Protein AF-T1GD42-F1 (afdb_monomer)

Secondary structure (DSSP, 8-state):
-HHHHHHHHH-------B------SSSSPPPTT--B---HHHHHH-TTTSSSTTS--GGGGS---HHHHHH-TT----SSTTS--TT--GGGS-TTHHHHHHHHHHHHHHHHHHEEEEE-S-STT-EEESSSEEESS---EEEEE-

Radius of gyration: 18.38 Å; Cα contacts (8 Å, |Δi|>4): 156; chains: 1; bounding box: 38×37×53 Å

Nearest PDB structures (foldseek):
  3k9v-assembly1_A  TM=8.241E-01  e=1.128E-05  Rattus norvegicus
  7wzl-assembly1_A  TM=8.039E-01  e=1.967E-05  Streptomyces avermitilis
  7m8v-assembly10_J  TM=8.285E-01  e=1.606E-04  Homo sapiens
  5t6q-assembly1_A  TM=8.390E-01  e=6.248E-04  Oryctolagus cuniculus
  6c94-assembly1_A  TM=8.226E-01  e=8.509E-04  Oryctolagus cuniculus

Structure (mmCIF, N/CA/C/O backbone):
data_AF-T1GD42-F1
#
_entry.id   AF-T1GD42-F1
#
loop_
_atom_site.group_PDB
_atom_site.id
_atom_site.type_symbol
_atom_site.label_atom_id
_atom_site.label_alt_id
_atom_site.label_comp_id
_atom_site.label_asym_id
_atom_site.label_entity_id
_atom_site.label_seq_id
_atom_site.pdbx_PDB_ins_code
_atom_site.Cartn_x
_atom_site.Cartn_y
_atom_site.Cartn_z
_atom_site.occupancy
_atom_site.B_iso_or_equiv
_atom_site.auth_seq_id
_atom_site.auth_comp_id
_atom_site.auth_asym_id
_atom_site.auth_atom_id
_atom_site.pdbx_PDB_model_num
ATOM 1 N N . SER A 1 1 ? 2.664 -9.558 1.204 1.00 83.56 1 SER A N 1
ATOM 2 C CA . SER A 1 1 ? 3.869 -8.815 1.625 1.00 83.56 1 SER A CA 1
ATOM 3 C C . SER A 1 1 ? 4.081 -7.579 0.770 1.00 83.56 1 SER A C 1
ATOM 5 O O . SER A 1 1 ? 3.921 -6.492 1.300 1.00 83.56 1 SER A O 1
ATOM 7 N N . LEU A 1 2 ? 4.352 -7.723 -0.536 1.00 87.88 2 LEU A N 1
ATOM 8 C CA . LEU A 1 2 ? 4.613 -6.595 -1.452 1.00 87.88 2 LEU A CA 1
ATOM 9 C C . LEU A 1 2 ? 3.497 -5.540 -1.446 1.00 87.88 2 LEU A C 1
ATOM 11 O O . LEU A 1 2 ? 3.750 -4.374 -1.163 1.00 87.88 2 LEU A O 1
ATOM 15 N N . ILE A 1 3 ? 2.256 -5.971 -1.700 1.00 88.38 3 ILE A N 1
ATOM 16 C CA . ILE A 1 3 ? 1.077 -5.089 -1.715 1.00 88.38 3 ILE A CA 1
ATOM 17 C C . ILE A 1 3 ? 0.914 -4.393 -0.361 1.00 88.38 3 ILE A C 1
ATOM 19 O O . ILE A 1 3 ? 0.673 -3.192 -0.301 1.00 88.38 3 ILE A O 1
ATOM 23 N N . SER A 1 4 ? 1.079 -5.143 0.731 1.00 87.38 4 SER A N 1
ATOM 24 C CA . SER A 1 4 ? 0.855 -4.630 2.079 1.00 87.38 4 SER A CA 1
ATOM 25 C C . SER A 1 4 ? 1.815 -3.499 2.439 1.00 87.38 4 SER A C 1
ATOM 27 O O . SER A 1 4 ? 1.383 -2.471 2.955 1.00 87.38 4 SER A O 1
ATOM 29 N N . ASP A 1 5 ? 3.094 -3.677 2.114 1.00 85.56 5 ASP A N 1
ATOM 30 C CA . ASP A 1 5 ? 4.131 -2.689 2.395 1.00 85.56 5 ASP A CA 1
ATOM 31 C C . ASP A 1 5 ? 4.057 -1.486 1.455 1.00 85.56 5 ASP A C 1
ATOM 33 O O . ASP A 1 5 ? 4.229 -0.347 1.883 1.00 85.56 5 ASP A O 1
ATOM 37 N N . SER A 1 6 ? 3.692 -1.724 0.190 1.00 86.81 6 SER A N 1
ATOM 38 C CA . SER A 1 6 ? 3.403 -0.645 -0.752 1.00 86.81 6 SER A CA 1
ATOM 39 C C . SER A 1 6 ? 2.264 0.230 -0.238 1.00 86.81 6 SER A C 1
ATOM 41 O O . SER A 1 6 ? 2.419 1.446 -0.238 1.00 86.81 6 SER A O 1
ATOM 43 N N . LEU A 1 7 ? 1.172 -0.368 0.254 1.00 85.31 7 LEU A N 1
ATOM 44 C CA . LEU A 1 7 ? 0.080 0.375 0.878 1.00 85.31 7 LEU A CA 1
ATOM 45 C C . LEU A 1 7 ? 0.559 1.135 2.115 1.00 85.31 7 LEU A C 1
ATOM 47 O O . LEU A 1 7 ? 0.216 2.296 2.239 1.00 85.31 7 LEU A O 1
ATOM 51 N N . ASN A 1 8 ? 1.387 0.542 2.981 1.00 83.38 8 ASN A N 1
ATOM 52 C CA . ASN A 1 8 ? 1.908 1.222 4.176 1.00 83.38 8 ASN A CA 1
ATOM 53 C C . ASN A 1 8 ? 2.683 2.511 3.841 1.00 83.38 8 ASN A C 1
ATOM 55 O O . ASN A 1 8 ? 2.546 3.522 4.527 1.00 83.38 8 ASN A O 1
ATOM 59 N N . LEU A 1 9 ? 3.477 2.491 2.765 1.00 80.75 9 LEU A N 1
ATOM 60 C CA . LEU A 1 9 ? 4.235 3.657 2.302 1.00 80.75 9 LEU A CA 1
ATOM 61 C C . LEU A 1 9 ? 3.383 4.650 1.503 1.00 80.75 9 LEU A C 1
ATOM 63 O O . LEU A 1 9 ? 3.611 5.859 1.576 1.00 80.75 9 LEU A O 1
ATOM 67 N N . SER A 1 10 ? 2.421 4.145 0.724 1.00 72.06 10 SER A N 1
ATOM 68 C CA . SER A 1 10 ? 1.622 4.936 -0.213 1.00 72.06 10 SER A CA 1
ATOM 69 C C . SER A 1 10 ? 0.296 5.419 0.360 1.00 72.06 10 SER A C 1
ATOM 71 O O . SER A 1 10 ? -0.418 6.142 -0.329 1.00 72.06 10 SER A O 1
ATOM 73 N N . THR A 1 11 ? -0.116 5.009 1.556 1.00 59.84 11 THR A N 1
ATOM 74 C CA . THR A 1 11 ? -1.361 5.510 2.136 1.00 59.84 11 THR A CA 1
ATOM 75 C C . THR A 1 11 ? -1.175 6.927 2.644 1.00 59.84 11 THR A C 1
ATOM 77 O O . THR A 1 11 ? -0.511 7.164 3.650 1.00 59.84 11 THR A O 1
ATOM 80 N N . LYS A 1 12 ? -1.832 7.849 1.946 1.00 55.38 12 LYS A N 1
ATOM 81 C CA . LYS A 1 12 ? -2.331 9.107 2.489 1.00 55.38 12 LYS A CA 1
ATOM 82 C C . LYS A 1 12 ? -3.844 9.035 2.424 1.00 55.38 12 LYS A C 1
ATOM 84 O O . LYS A 1 12 ? -4.451 9.450 1.443 1.00 55.38 12 LYS A O 1
ATOM 89 N N . THR A 1 13 ? -4.439 8.377 3.411 1.00 47.00 13 THR A N 1
ATOM 90 C CA . THR A 1 13 ? -5.893 8.375 3.542 1.00 47.00 13 THR A CA 1
ATOM 91 C C . THR A 1 13 ? -6.246 9.543 4.438 1.00 47.00 13 THR A C 1
ATOM 93 O O . THR A 1 13 ? -6.292 9.403 5.660 1.00 47.00 13 THR A O 1
ATOM 96 N N . GLU A 1 14 ? -6.437 10.718 3.841 1.00 43.62 14 GLU A N 1
ATOM 97 C CA . GLU A 1 14 ? -6.993 11.833 4.590 1.00 43.62 14 GLU A CA 1
ATOM 98 C C . GLU A 1 14 ? -8.437 11.495 4.964 1.00 43.62 14 GLU A C 1
ATOM 100 O O . GLU A 1 14 ? -9.309 11.302 4.119 1.00 43.62 14 GLU A O 1
ATOM 105 N N . ILE A 1 15 ? -8.654 11.426 6.277 1.00 47.44 15 ILE A N 1
ATOM 106 C CA . ILE A 1 15 ? -9.928 11.709 6.925 1.00 47.44 15 ILE A CA 1
ATOM 107 C C . ILE A 1 15 ? -11.066 10.773 6.484 1.00 47.44 15 ILE A C 1
ATOM 109 O O . ILE A 1 15 ? -11.995 11.133 5.761 1.00 47.44 15 ILE A O 1
ATOM 113 N N . PHE A 1 16 ? -11.092 9.571 7.064 1.00 44.25 16 PHE A N 1
ATOM 114 C CA . PHE A 1 16 ? -12.394 8.962 7.313 1.00 44.25 16 PHE A CA 1
ATOM 115 C C . PHE A 1 16 ? -13.076 9.777 8.414 1.00 44.25 16 PHE A C 1
ATOM 117 O O . PHE A 1 16 ? -12.690 9.697 9.578 1.00 44.25 16 PHE A O 1
ATOM 124 N N . ASN A 1 17 ? -14.093 10.557 8.042 1.00 37.47 17 ASN A N 1
ATOM 125 C CA . ASN A 1 17 ? -15.104 11.031 8.980 1.00 37.47 17 ASN A CA 1
ATOM 126 C C . ASN A 1 17 ? -15.774 9.799 9.578 1.00 37.47 17 ASN A C 1
ATOM 128 O O . ASN A 1 17 ? -16.694 9.226 8.986 1.00 37.47 17 ASN A O 1
ATO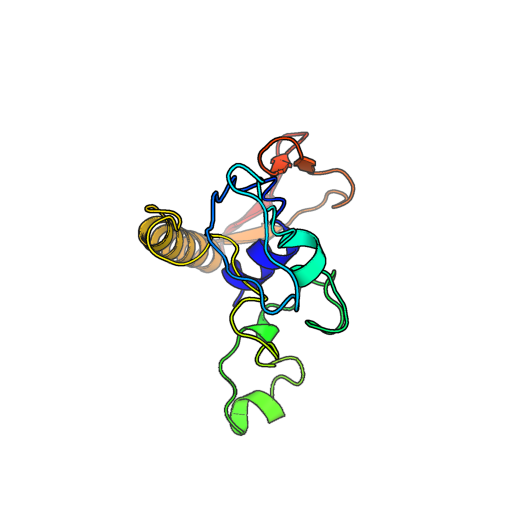M 132 N N . ILE A 1 18 ? -15.290 9.350 10.728 1.00 46.19 18 ILE A N 1
ATOM 133 C CA . ILE A 1 18 ? -16.020 8.374 11.507 1.00 46.19 18 ILE A CA 1
ATOM 134 C C . ILE A 1 18 ? -16.626 9.142 12.668 1.00 46.19 18 ILE A C 1
ATOM 136 O O . ILE A 1 18 ? -15.952 9.470 13.640 1.00 46.19 18 ILE A O 1
ATOM 140 N N . SER A 1 19 ? -17.930 9.412 12.568 1.00 36.75 19 SER A N 1
ATOM 141 C CA . SER A 1 19 ? -18.744 9.729 13.740 1.00 36.75 19 SER A CA 1
ATOM 142 C C . SER A 1 19 ? -18.838 8.455 14.570 1.00 36.75 19 SER A C 1
ATOM 144 O O . SER A 1 19 ? -19.815 7.705 14.543 1.00 36.75 19 SER A O 1
ATOM 146 N N . LEU A 1 20 ? -17.737 8.122 15.227 1.00 41.97 20 LEU A N 1
ATOM 147 C CA . LEU A 1 20 ? -17.732 7.057 16.187 1.00 41.97 20 LEU A CA 1
ATOM 148 C C . LEU A 1 20 ? -18.200 7.658 17.498 1.00 41.97 20 LEU A C 1
ATOM 150 O O . LEU A 1 20 ? -17.567 8.548 18.056 1.00 41.97 20 LEU A O 1
ATOM 154 N N . LYS A 1 21 ? -19.218 7.041 18.088 1.00 39.44 21 LYS A N 1
ATOM 155 C 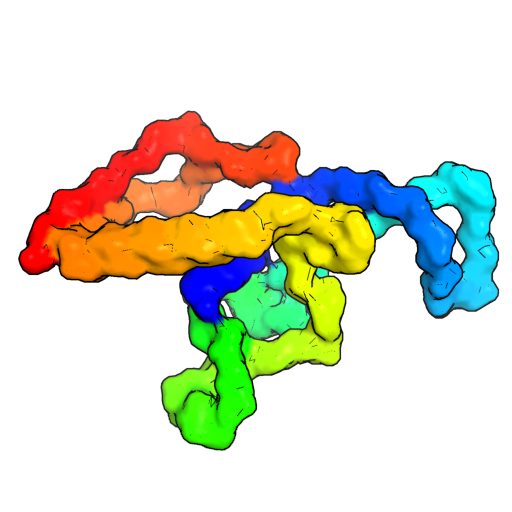CA . LYS A 1 21 ? -19.222 6.889 19.541 1.00 39.44 21 LYS A CA 1
ATOM 156 C C . LYS A 1 21 ? -18.076 5.936 19.920 1.00 39.44 21 LYS A C 1
ATOM 158 O O . LYS A 1 21 ? -18.333 4.852 20.432 1.00 39.44 21 LYS A O 1
ATOM 163 N N . ILE A 1 22 ? -16.814 6.278 19.624 1.00 43.34 22 ILE A N 1
ATOM 164 C CA . ILE A 1 22 ? -15.712 5.642 20.340 1.00 43.34 22 ILE A CA 1
ATOM 165 C C . ILE A 1 22 ? -15.817 6.300 21.707 1.00 43.34 22 ILE A C 1
ATOM 167 O O . ILE A 1 22 ? -15.484 7.468 21.882 1.00 43.34 22 ILE A O 1
ATOM 171 N N . GLN A 1 23 ? -16.330 5.560 22.679 1.00 41.84 23 GLN A N 1
ATOM 172 C CA . GLN A 1 23 ? -16.012 5.847 24.062 1.00 41.84 23 GLN A CA 1
ATOM 173 C C . GLN A 1 23 ? -14.521 5.549 24.191 1.00 41.84 23 GLN A C 1
ATOM 175 O O . GLN A 1 23 ? -14.125 4.417 24.454 1.00 41.84 23 GLN A O 1
ATOM 180 N N . ILE A 1 24 ? -13.688 6.528 23.823 1.00 50.19 24 ILE A N 1
ATOM 181 C CA . ILE A 1 24 ? -12.240 6.377 23.906 1.00 50.19 24 ILE A CA 1
ATOM 182 C C . ILE A 1 24 ? -11.977 6.137 25.387 1.00 50.19 24 ILE A C 1
ATOM 184 O O . ILE A 1 24 ? -12.623 6.754 26.234 1.00 50.19 24 ILE A O 1
ATOM 188 N N . CYS A 1 25 ? -11.021 5.271 25.707 1.00 50.44 25 CYS A N 1
ATOM 189 C CA . CYS A 1 25 ? -10.402 5.160 27.028 1.00 50.44 25 CYS A CA 1
ATOM 190 C C . CYS A 1 25 ? -9.722 6.473 27.494 1.00 50.44 25 CYS A C 1
ATOM 192 O O . CYS A 1 25 ? -8.740 6.440 28.229 1.00 50.44 25 CYS A O 1
ATOM 194 N N . LEU A 1 26 ? -10.199 7.639 27.061 1.00 51.16 26 LEU A N 1
ATOM 195 C CA . LEU A 1 26 ? -10.009 8.887 27.765 1.00 51.16 26 LEU A CA 1
ATOM 196 C C . LEU A 1 26 ? -10.884 8.795 29.013 1.00 51.16 26 LEU A C 1
ATOM 198 O O . LEU A 1 26 ? -12.031 8.358 28.959 1.00 51.16 26 LEU A O 1
ATOM 202 N N . LYS A 1 27 ? -10.366 9.230 30.158 1.00 59.25 27 LYS A N 1
ATOM 203 C CA . LYS A 1 27 ? -11.158 9.328 31.395 1.00 59.25 27 LYS A CA 1
ATOM 204 C C . LYS A 1 27 ? -12.308 10.351 31.291 1.00 59.25 27 LYS A C 1
ATOM 206 O O . LYS A 1 27 ? -13.002 10.582 32.276 1.00 59.25 27 LYS A O 1
ATOM 211 N N . GLU A 1 28 ? -12.520 10.949 30.119 1.00 67.12 28 GLU A N 1
ATOM 212 C CA . GLU A 1 28 ? -13.430 12.056 29.871 1.00 67.12 28 GLU A CA 1
ATOM 213 C C . GLU A 1 28 ? -14.484 11.715 28.815 1.00 67.12 28 GLU A C 1
ATOM 215 O O . GLU A 1 28 ? -14.266 10.928 27.892 1.00 67.12 28 GLU A O 1
ATOM 220 N N . LYS A 1 29 ? -15.662 12.323 28.966 1.00 74.88 29 LYS A N 1
ATOM 221 C CA . LYS A 1 29 ? -16.789 12.142 28.051 1.00 74.88 29 LYS A CA 1
ATOM 222 C C . LYS A 1 29 ? -16.612 13.033 26.827 1.00 74.88 29 LYS A C 1
ATOM 224 O O . LYS A 1 29 ? -16.475 14.243 26.960 1.00 74.88 29 LYS A O 1
ATOM 229 N N . ILE A 1 30 ? -16.715 12.438 25.643 1.00 79.12 30 ILE A N 1
ATOM 230 C CA . ILE A 1 30 ? -16.718 13.170 24.375 1.00 79.12 30 ILE A CA 1
ATOM 231 C C . ILE A 1 30 ? -18.128 13.744 24.135 1.00 79.12 30 ILE A C 1
ATOM 233 O O . ILE A 1 30 ? -19.102 12.981 24.198 1.00 79.12 30 ILE A O 1
ATOM 237 N N . PRO A 1 31 ? -18.278 15.059 23.884 1.00 82.06 31 PRO A N 1
ATOM 238 C CA . PRO A 1 31 ? -19.568 15.665 23.574 1.00 82.06 31 PRO A CA 1
ATOM 239 C C . PRO A 1 31 ? -20.241 15.049 22.339 1.00 82.06 31 PRO A C 1
ATOM 241 O O . PRO A 1 31 ? -19.601 14.582 21.397 1.00 82.06 31 PRO A O 1
ATOM 244 N N . LYS A 1 32 ? -21.577 15.061 22.318 1.00 79.25 32 LYS A N 1
ATOM 245 C CA . LYS A 1 32 ? -22.334 14.638 21.133 1.00 79.25 32 LYS A CA 1
ATOM 246 C C . LYS A 1 32 ? -22.070 15.622 19.990 1.00 79.25 32 LYS A C 1
ATOM 248 O O . LYS A 1 32 ? -22.209 16.824 20.183 1.00 79.25 32 LYS A O 1
ATOM 253 N N . GLY A 1 33 ? -21.784 15.094 18.801 1.00 78.50 33 GLY A N 1
ATOM 254 C CA . GLY A 1 33 ? -21.502 15.904 17.611 1.00 78.50 33 GLY A CA 1
ATOM 255 C C . GLY A 1 33 ? -20.026 16.259 17.435 1.00 78.50 33 GLY A C 1
ATOM 256 O O . GLY A 1 33 ? -19.708 17.027 16.539 1.00 78.50 33 GLY A O 1
ATOM 257 N N . THR A 1 34 ? -19.130 15.713 18.263 1.00 79.94 34 THR A N 1
ATOM 258 C CA . THR A 1 34 ? -17.686 15.811 18.035 1.00 79.94 34 THR A CA 1
ATOM 259 C C . THR A 1 34 ? -17.254 14.829 16.950 1.00 79.94 34 THR A C 1
ATOM 261 O O . THR A 1 34 ? -17.488 13.624 17.072 1.00 79.94 34 THR A O 1
ATOM 264 N N . ASP A 1 35 ? -16.591 15.344 15.919 1.00 72.31 35 ASP A N 1
ATOM 265 C CA . ASP A 1 35 ? -15.936 14.525 14.906 1.00 72.31 35 ASP A CA 1
ATOM 266 C C . ASP A 1 35 ? -14.608 13.983 15.441 1.00 72.31 35 ASP A C 1
ATOM 268 O O . ASP A 1 35 ? -13.810 14.709 16.038 1.00 72.31 35 ASP A O 1
ATOM 272 N N . ILE A 1 36 ? -14.382 12.683 15.245 1.00 74.94 36 ILE A N 1
ATOM 273 C CA . ILE A 1 36 ? -13.157 12.002 15.660 1.00 74.94 36 ILE A CA 1
ATOM 274 C C . ILE A 1 36 ? -12.402 11.590 14.407 1.00 74.94 36 ILE A C 1
ATOM 276 O O . ILE A 1 36 ? -12.905 10.832 13.575 1.00 74.94 36 ILE A O 1
ATOM 280 N N . PHE A 1 37 ? -11.160 12.049 14.316 1.00 73.12 37 PHE A N 1
ATOM 281 C CA . PHE A 1 37 ? -10.256 11.724 13.226 1.00 73.12 37 PHE A CA 1
ATOM 282 C C . PHE A 1 37 ? -9.148 10.811 13.733 1.00 73.12 37 PHE A C 1
ATOM 284 O O . PHE A 1 37 ? -8.488 11.109 14.727 1.00 73.12 37 PHE A O 1
ATOM 291 N N . MET A 1 38 ? -8.939 9.689 13.046 1.00 72.94 38 MET A N 1
ATOM 292 C CA . MET A 1 38 ? -7.778 8.832 13.275 1.00 72.94 38 MET A CA 1
ATOM 293 C C . MET A 1 38 ? -6.732 9.109 12.203 1.00 72.94 38 MET A C 1
ATOM 295 O O . MET A 1 38 ? -6.961 8.822 11.027 1.00 72.94 38 MET A O 1
ATOM 299 N N . ASN A 1 39 ? -5.570 9.615 12.616 1.00 74.38 39 ASN A N 1
ATOM 300 C CA . ASN A 1 39 ? -4.433 9.789 11.720 1.00 74.38 39 ASN A CA 1
ATOM 301 C C . ASN A 1 39 ? -3.685 8.459 11.539 1.00 74.38 39 ASN A C 1
ATOM 303 O O . ASN A 1 39 ? -2.664 8.189 12.168 1.00 74.38 39 ASN A O 1
ATOM 307 N N . THR A 1 40 ? -4.241 7.587 10.700 1.00 75.12 40 THR A N 1
ATOM 308 C CA . THR A 1 40 ? -3.631 6.279 10.408 1.00 75.12 40 THR A CA 1
ATOM 309 C C . THR A 1 40 ? -2.289 6.394 9.682 1.00 75.12 40 THR A C 1
ATOM 311 O O . THR A 1 40 ? -1.453 5.509 9.831 1.00 75.12 40 THR A O 1
ATOM 314 N N . GLU A 1 41 ? -2.053 7.481 8.940 1.00 74.81 41 GLU A N 1
ATOM 315 C CA . GLU A 1 41 ? -0.800 7.703 8.213 1.00 74.81 41 GLU A CA 1
ATOM 316 C C . GLU A 1 41 ? 0.387 7.831 9.170 1.00 74.81 41 GLU A C 1
ATOM 318 O O . GLU A 1 41 ? 1.393 7.142 8.999 1.00 74.81 41 GLU A O 1
ATOM 323 N N . GLU A 1 42 ? 0.268 8.683 10.189 1.00 78.81 42 GLU A N 1
ATOM 324 C CA . GLU A 1 42 ? 1.333 8.879 11.176 1.00 78.81 42 GLU A CA 1
ATOM 325 C C . GLU A 1 42 ? 1.624 7.590 11.944 1.00 78.81 42 GLU A C 1
ATOM 327 O O . GLU A 1 42 ? 2.782 7.203 12.082 1.00 78.81 42 GLU A O 1
ATOM 332 N N . ILE A 1 43 ? 0.575 6.869 12.351 1.00 80.31 43 ILE A N 1
ATOM 333 C CA . ILE A 1 43 ? 0.700 5.598 13.076 1.00 80.31 43 ILE A CA 1
ATOM 334 C C . ILE A 1 43 ? 1.476 4.563 12.244 1.00 80.31 43 ILE A C 1
ATOM 336 O O . ILE A 1 43 ? 2.347 3.869 12.775 1.00 80.31 43 ILE A O 1
ATOM 340 N N . MET A 1 44 ? 1.200 4.477 10.938 1.00 78.75 44 MET A N 1
ATOM 341 C CA . MET A 1 44 ? 1.891 3.572 10.009 1.00 78.75 44 MET A CA 1
ATOM 342 C C . MET A 1 44 ? 3.335 3.992 9.698 1.00 78.75 44 MET A C 1
ATOM 344 O O . MET A 1 44 ? 4.143 3.156 9.287 1.00 78.75 44 MET A O 1
ATOM 348 N N . LYS A 1 45 ? 3.677 5.268 9.908 1.00 81.00 45 LYS A N 1
ATOM 349 C CA . LYS A 1 45 ? 5.019 5.826 9.680 1.00 81.00 45 LYS A CA 1
ATOM 350 C C . LYS A 1 45 ? 5.845 5.976 10.958 1.00 81.00 45 LYS A C 1
ATOM 352 O O . LYS A 1 45 ? 6.981 6.444 10.904 1.00 81.00 45 LYS A O 1
ATOM 357 N N . GLU A 1 46 ? 5.307 5.569 12.101 1.00 82.75 46 GLU A N 1
ATOM 358 C CA . GLU A 1 46 ? 5.979 5.711 13.384 1.00 82.75 46 GLU A CA 1
ATOM 359 C C . GLU A 1 46 ? 6.946 4.550 13.646 1.00 82.75 46 GLU A C 1
ATOM 361 O O . GLU A 1 46 ? 6.583 3.370 13.593 1.00 82.75 46 GLU A O 1
ATOM 366 N N . SER A 1 47 ? 8.191 4.887 13.996 1.00 83.56 47 SER A N 1
ATOM 367 C CA . SER A 1 47 ? 9.258 3.909 14.250 1.00 83.56 47 SER A CA 1
ATOM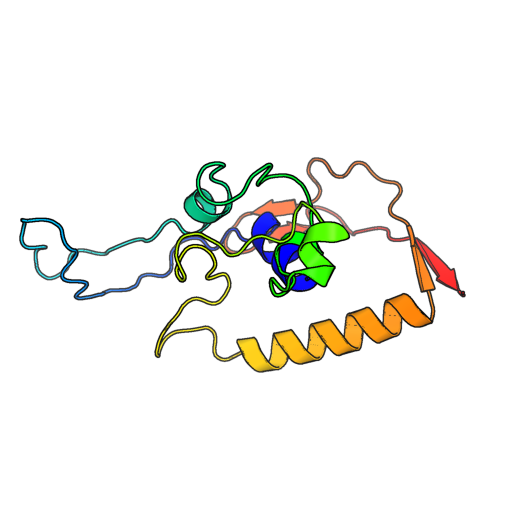 368 C C . SER A 1 47 ? 8.966 2.981 15.431 1.00 83.56 47 SER A C 1
ATOM 370 O O . SER A 1 47 ? 9.461 1.854 15.470 1.00 83.56 47 SER A O 1
ATOM 372 N N . LYS A 1 48 ? 8.129 3.441 16.370 1.00 81.94 48 LYS A N 1
ATOM 373 C CA . LYS A 1 48 ? 7.616 2.651 17.492 1.00 81.94 48 LYS A CA 1
ATOM 374 C C . LYS A 1 48 ? 6.805 1.446 17.016 1.00 81.94 48 LYS A C 1
ATOM 376 O O . LYS A 1 48 ? 6.923 0.370 17.589 1.00 81.94 48 LYS A O 1
ATOM 381 N N . ASN A 1 49 ? 6.015 1.617 15.959 1.00 79.31 49 ASN A N 1
ATOM 382 C CA . ASN A 1 49 ? 5.162 0.559 15.427 1.00 79.31 49 ASN A CA 1
ATOM 383 C C . ASN A 1 49 ? 5.898 -0.291 14.380 1.00 79.31 49 ASN A C 1
ATOM 385 O O . ASN A 1 49 ? 5.688 -1.505 14.311 1.00 79.31 49 ASN A O 1
ATOM 389 N N . TYR A 1 50 ? 6.782 0.332 13.589 1.00 77.69 50 TYR A N 1
ATOM 390 C CA . TYR A 1 50 ? 7.552 -0.327 12.536 1.00 77.69 50 TYR A CA 1
ATOM 391 C C . TYR A 1 50 ? 9.002 0.177 12.480 1.00 77.69 50 TYR A C 1
ATOM 393 O O . TYR A 1 50 ? 9.215 1.350 12.194 1.00 77.69 50 TYR A O 1
ATOM 401 N N . PRO A 1 51 ? 10.032 -0.678 12.653 1.00 78.12 51 PRO A N 1
ATOM 402 C CA . PRO A 1 51 ? 11.418 -0.259 12.430 1.00 78.12 51 PRO A CA 1
ATOM 403 C C . PRO A 1 51 ? 11.633 0.119 10.960 1.00 78.12 51 PRO A C 1
ATOM 405 O O . PRO A 1 51 ? 11.138 -0.591 10.084 1.00 78.12 51 PRO A O 1
ATOM 408 N N . GLU A 1 52 ? 12.366 1.204 10.692 1.00 84.50 52 GLU A N 1
ATOM 409 C CA . GLU A 1 52 ? 12.561 1.768 9.340 1.00 84.50 52 GLU A CA 1
ATOM 410 C C . GLU A 1 52 ? 11.231 1.932 8.568 1.00 84.50 52 GLU A C 1
ATOM 412 O O . GLU A 1 52 ? 11.045 1.336 7.506 1.00 84.50 52 GLU A O 1
ATOM 417 N N . PRO A 1 53 ? 10.273 2.715 9.096 1.00 81.88 53 PRO A N 1
ATOM 418 C CA . PRO A 1 53 ? 8.901 2.756 8.583 1.00 81.88 53 PRO A CA 1
ATOM 419 C C . PRO A 1 53 ? 8.780 3.398 7.192 1.00 81.88 53 PRO A C 1
ATOM 421 O O . PRO A 1 53 ? 7.797 3.180 6.492 1.00 81.88 53 PRO A O 1
ATOM 424 N N . LEU A 1 54 ? 9.783 4.183 6.785 1.00 85.81 54 LEU A N 1
ATOM 425 C CA . LEU A 1 54 ? 9.848 4.842 5.477 1.00 85.81 54 LEU A CA 1
ATOM 426 C C . LEU A 1 54 ? 10.536 3.986 4.405 1.00 85.81 54 LEU A C 1
ATOM 428 O O . LEU A 1 54 ? 10.597 4.384 3.244 1.00 85.81 54 LEU A O 1
ATOM 432 N N . ARG A 1 55 ? 11.081 2.825 4.784 1.00 86.62 55 ARG A N 1
ATOM 433 C CA . ARG A 1 55 ? 11.768 1.918 3.869 1.00 86.62 55 ARG A CA 1
ATOM 434 C C . ARG A 1 55 ? 10.813 0.828 3.400 1.00 86.62 55 ARG A C 1
ATOM 436 O O . ARG A 1 55 ? 10.087 0.249 4.204 1.00 86.62 55 ARG A O 1
ATOM 443 N N . PHE A 1 56 ? 10.877 0.516 2.107 1.00 87.56 56 PHE A N 1
ATOM 444 C CA . PHE A 1 56 ? 10.154 -0.611 1.525 1.00 87.56 56 PHE A CA 1
ATOM 445 C C . PHE A 1 56 ? 10.796 -1.935 1.958 1.00 87.56 56 PHE A C 1
ATOM 447 O O . PHE A 1 56 ? 11.898 -2.269 1.521 1.00 87.56 56 PHE A O 1
ATOM 454 N N . ILE A 1 57 ? 10.117 -2.650 2.855 1.00 88.31 57 ILE A N 1
ATOM 455 C CA . ILE A 1 57 ? 10.486 -3.940 3.441 1.00 88.31 57 ILE A CA 1
ATOM 456 C C . ILE A 1 57 ? 9.255 -4.874 3.435 1.00 88.31 57 ILE A C 1
ATOM 458 O O . ILE A 1 57 ? 8.574 -5.047 4.455 1.00 88.31 57 ILE A O 1
ATOM 462 N N . PRO A 1 58 ? 8.957 -5.529 2.299 1.00 87.69 58 PRO A N 1
ATOM 463 C CA . PRO A 1 58 ? 7.831 -6.457 2.156 1.00 87.69 58 PRO A CA 1
ATOM 464 C C . PRO A 1 58 ? 7.813 -7.593 3.183 1.00 87.69 58 PRO A C 1
ATOM 466 O O . PRO A 1 58 ? 6.744 -8.050 3.602 1.00 87.69 58 PRO A O 1
ATOM 469 N N . GLU A 1 59 ? 8.989 -8.062 3.591 1.00 85.75 59 GLU A N 1
ATOM 470 C CA . GLU A 1 59 ? 9.185 -9.191 4.502 1.00 85.75 59 GLU A CA 1
ATOM 471 C C . GLU A 1 59 ? 8.575 -8.935 5.884 1.00 85.75 59 GLU A C 1
ATOM 473 O O . GLU A 1 59 ? 8.246 -9.884 6.595 1.00 85.75 59 GLU A O 1
ATOM 478 N N . ARG A 1 60 ? 8.348 -7.665 6.242 1.00 83.69 60 ARG A N 1
ATOM 479 C CA . ARG A 1 60 ? 7.687 -7.251 7.483 1.00 83.69 60 ARG A CA 1
ATOM 480 C C . ARG A 1 60 ? 6.324 -7.909 7.682 1.00 83.69 60 ARG A C 1
ATOM 482 O O . ARG A 1 60 ? 5.955 -8.230 8.805 1.00 83.69 60 ARG A O 1
ATOM 489 N N . TRP A 1 61 ? 5.602 -8.152 6.592 1.00 83.12 61 TRP A N 1
ATOM 490 C CA . TRP A 1 61 ? 4.232 -8.671 6.599 1.00 83.12 61 TRP A CA 1
ATOM 491 C C . TRP A 1 61 ? 4.153 -10.197 6.508 1.00 83.12 61 TRP A C 1
ATOM 493 O O . TRP A 1 61 ? 3.065 -10.752 6.330 1.00 83.12 61 TRP A O 1
ATOM 503 N N . LEU A 1 62 ? 5.290 -10.893 6.558 1.00 83.25 62 LEU A N 1
ATOM 504 C CA . LEU A 1 62 ? 5.309 -12.350 6.590 1.00 83.25 62 LEU A CA 1
ATOM 505 C C . LEU A 1 62 ? 4.833 -12.852 7.955 1.00 83.25 62 LEU A C 1
ATOM 507 O O . LEU A 1 62 ? 5.110 -12.256 8.996 1.00 83.25 62 LEU A O 1
ATOM 511 N N . ARG A 1 63 ? 4.095 -13.967 7.949 1.00 71.00 63 ARG A N 1
ATOM 512 C CA . ARG A 1 63 ? 3.631 -14.594 9.189 1.00 71.00 63 ARG A CA 1
ATOM 513 C C . ARG A 1 63 ? 4.836 -15.107 9.965 1.00 71.00 63 ARG A C 1
ATOM 515 O O . ARG A 1 63 ? 5.670 -15.824 9.425 1.00 71.00 63 ARG A O 1
ATOM 522 N N . GLU A 1 64 ? 4.890 -14.745 11.235 1.00 67.69 64 GLU A N 1
ATOM 523 C CA . GLU A 1 64 ? 5.952 -15.164 12.132 1.00 67.69 64 GLU A CA 1
ATOM 524 C C . GLU A 1 64 ? 5.854 -16.673 12.397 1.00 67.69 64 GLU A C 1
ATOM 526 O O . GLU A 1 64 ? 4.907 -17.154 13.017 1.00 67.69 64 GLU A O 1
ATOM 531 N N . ASN A 1 65 ? 6.837 -17.426 11.914 1.00 66.06 65 ASN A N 1
ATOM 532 C CA . ASN A 1 65 ? 7.163 -18.756 12.410 1.00 66.06 65 ASN A CA 1
ATOM 533 C C . ASN A 1 65 ? 8.683 -18.817 12.657 1.00 66.06 65 ASN A C 1
ATOM 535 O O . ASN A 1 65 ? 9.441 -17.985 12.144 1.00 66.06 65 ASN A O 1
ATOM 539 N N . ASN A 1 66 ? 9.129 -19.765 13.483 1.00 58.28 66 ASN A N 1
ATOM 540 C CA . ASN A 1 66 ? 10.534 -19.844 13.908 1.00 58.28 66 ASN A CA 1
ATOM 541 C C . ASN A 1 66 ? 11.507 -19.959 12.717 1.00 58.28 66 ASN A C 1
ATOM 543 O O . ASN A 1 66 ? 12.610 -19.419 12.766 1.00 58.28 66 ASN A O 1
ATOM 547 N N . GLU A 1 67 ? 11.079 -20.587 11.620 1.00 62.22 67 GLU A N 1
ATOM 548 C CA . GLU A 1 67 ? 11.870 -20.723 10.394 1.00 62.22 67 GLU A CA 1
ATOM 549 C C . GLU A 1 67 ? 12.020 -19.403 9.620 1.00 62.22 67 GLU A C 1
ATOM 551 O O . GLU A 1 67 ? 13.107 -19.089 9.134 1.00 62.22 67 GLU A O 1
ATOM 556 N N . ILE A 1 68 ? 10.953 -18.605 9.517 1.00 62.00 68 ILE A N 1
ATOM 557 C CA . ILE A 1 68 ? 10.955 -17.316 8.814 1.00 62.00 68 ILE A CA 1
ATOM 558 C C . ILE A 1 68 ? 11.734 -16.275 9.613 1.00 62.00 68 ILE A C 1
ATOM 560 O O . ILE A 1 68 ? 12.486 -15.518 9.013 1.00 62.00 68 ILE A O 1
ATOM 564 N N . LYS A 1 69 ? 11.654 -16.272 10.949 1.00 59.81 69 LYS A N 1
ATOM 565 C CA . LYS A 1 69 ? 12.469 -15.375 11.790 1.00 59.81 69 LYS A CA 1
ATOM 566 C C . LYS A 1 69 ? 13.974 -15.558 11.570 1.00 59.81 69 LYS A C 1
ATOM 568 O O . LYS A 1 69 ? 14.705 -14.573 11.537 1.00 59.81 69 LYS A O 1
ATOM 573 N N . SER A 1 70 ? 14.426 -16.800 11.377 1.00 59.66 70 SER A N 1
ATOM 574 C CA . SER A 1 70 ? 15.836 -17.102 11.089 1.00 59.66 70 SER A CA 1
ATOM 575 C C . SER A 1 70 ? 16.270 -16.682 9.681 1.00 5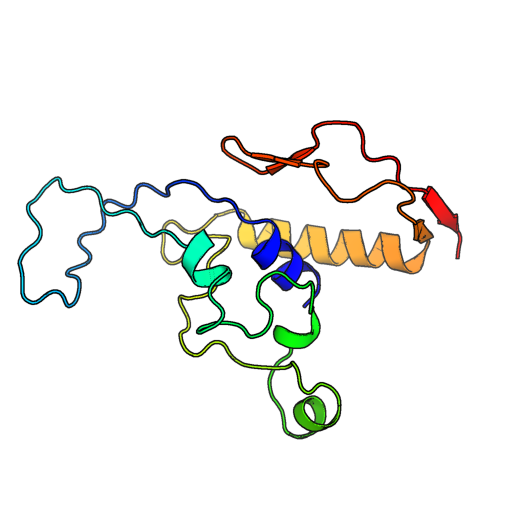9.66 70 SER A C 1
ATOM 577 O O . SER A 1 70 ? 17.458 -16.463 9.464 1.00 59.66 70 SER A O 1
ATOM 579 N N . LYS A 1 71 ? 15.339 -16.592 8.721 1.00 61.12 71 LYS A N 1
ATOM 580 C CA . LYS A 1 71 ? 15.626 -16.241 7.317 1.00 61.12 71 LYS A CA 1
ATOM 581 C C . LYS A 1 71 ? 15.376 -14.762 7.003 1.00 61.12 71 LYS A C 1
ATOM 583 O O . LYS A 1 71 ? 16.012 -14.206 6.114 1.00 61.12 71 LYS A O 1
ATOM 588 N N . CYS A 1 72 ? 14.466 -14.122 7.731 1.00 58.38 72 CYS A N 1
ATOM 589 C CA . CYS A 1 72 ? 13.991 -12.762 7.507 1.00 58.38 72 CYS A CA 1
ATOM 590 C C . CYS A 1 72 ? 13.881 -12.023 8.856 1.00 58.38 72 CYS A C 1
ATOM 592 O O . CYS A 1 72 ? 12.813 -12.028 9.473 1.00 58.38 72 CYS A O 1
ATOM 594 N N . PRO A 1 73 ? 14.944 -11.333 9.313 1.00 63.19 73 PRO A N 1
ATOM 595 C CA . PRO A 1 73 ? 14.957 -10.638 10.608 1.00 63.19 73 PRO A CA 1
ATOM 596 C C . PRO A 1 73 ? 13.944 -9.481 10.702 1.00 63.19 73 PRO A C 1
ATOM 598 O O . PRO A 1 73 ? 13.625 -9.014 11.796 1.00 63.19 73 PRO A O 1
ATOM 601 N N . HIS A 1 74 ? 13.413 -9.037 9.560 1.00 64.94 74 HIS A N 1
ATOM 602 C CA . HIS A 1 74 ? 12.412 -7.976 9.465 1.00 64.94 74 HIS A CA 1
ATOM 603 C C . HIS A 1 74 ? 10.969 -8.461 9.668 1.00 64.94 74 HIS A C 1
ATOM 605 O O . HIS A 1 74 ? 10.091 -7.624 9.874 1.00 64.94 74 HIS A O 1
ATOM 611 N N . ALA A 1 75 ? 10.708 -9.776 9.628 1.00 62.25 75 ALA A N 1
ATOM 612 C CA . ALA A 1 75 ? 9.371 -10.326 9.841 1.00 62.25 75 ALA A CA 1
ATOM 613 C C . ALA A 1 75 ? 8.924 -10.058 11.286 1.00 62.25 75 ALA A C 1
ATOM 615 O O . ALA A 1 75 ? 9.446 -10.647 12.236 1.00 62.25 75 ALA A O 1
ATOM 616 N N . ARG A 1 76 ? 7.976 -9.131 11.461 1.00 66.88 76 ARG A N 1
ATOM 617 C CA . ARG A 1 76 ? 7.470 -8.712 12.771 1.00 66.88 76 ARG A CA 1
ATOM 618 C C . ARG A 1 76 ? 5.970 -8.497 12.715 1.00 66.88 76 ARG A C 1
ATOM 620 O O . ARG A 1 76 ? 5.456 -7.822 11.828 1.00 66.88 76 ARG A O 1
ATOM 627 N N . LYS A 1 77 ? 5.272 -9.009 13.725 1.00 64.25 77 LYS A N 1
ATOM 628 C CA . LYS A 1 77 ? 3.885 -8.632 13.981 1.00 64.25 77 LYS A CA 1
ATOM 629 C C . LYS A 1 77 ? 3.856 -7.207 14.543 1.00 64.25 77 LYS A C 1
ATOM 631 O O . LYS A 1 77 ? 4.638 -6.900 15.440 1.00 64.25 77 LYS A O 1
ATOM 636 N N . SER A 1 78 ? 2.978 -6.346 14.024 1.00 65.00 78 SER A N 1
ATOM 637 C CA . SER A 1 78 ? 2.729 -5.038 14.642 1.00 65.00 78 SER A CA 1
ATOM 638 C C . SER A 1 78 ? 2.271 -5.236 16.088 1.00 65.00 78 SER A C 1
ATOM 640 O O . SER A 1 78 ? 1.508 -6.163 16.373 1.00 65.00 78 SER A O 1
ATOM 642 N N . GLU A 1 79 ? 2.717 -4.369 17.001 1.00 64.56 79 GLU A N 1
ATOM 643 C CA . GLU A 1 79 ? 2.371 -4.478 18.429 1.00 64.56 79 GLU A CA 1
ATOM 644 C C . GLU A 1 79 ? 0.855 -4.410 18.660 1.00 64.56 79 GLU A C 1
ATOM 646 O O . GLU A 1 79 ? 0.329 -5.025 19.586 1.00 64.56 79 GLU A O 1
ATOM 651 N N . HIS A 1 80 ? 0.137 -3.710 17.777 1.00 73.06 80 HIS A N 1
ATOM 652 C CA . HIS A 1 80 ? -1.299 -3.518 17.879 1.00 73.06 80 HIS A CA 1
ATOM 653 C C . HIS A 1 80 ? -2.009 -3.781 16.532 1.00 73.06 80 HIS A C 1
ATOM 655 O O . HIS A 1 80 ? -1.496 -3.409 15.469 1.00 73.06 80 HIS A O 1
ATOM 661 N N . PRO A 1 81 ? -3.191 -4.433 16.537 1.00 71.94 81 PRO A N 1
ATOM 662 C CA . PRO A 1 81 ? -3.889 -4.844 15.314 1.00 71.94 81 PRO A CA 1
ATOM 663 C C . PRO A 1 81 ? -4.452 -3.671 14.500 1.00 71.94 81 PRO A C 1
ATOM 665 O O . PRO A 1 81 ? -4.715 -3.832 13.313 1.00 71.94 81 PRO A O 1
ATOM 668 N N . PHE A 1 82 ? -4.617 -2.498 15.115 1.00 77.81 82 PHE A N 1
ATOM 669 C CA . PHE A 1 82 ? -5.154 -1.298 14.463 1.00 77.81 82 PHE A CA 1
ATOM 670 C C . PHE A 1 82 ? -4.070 -0.332 13.959 1.00 77.81 82 PHE A C 1
ATOM 672 O O . PHE A 1 82 ? -4.377 0.793 13.591 1.00 77.81 82 PHE A O 1
ATOM 679 N N . VAL A 1 83 ? -2.800 -0.747 13.944 1.00 80.00 83 VAL A N 1
ATOM 680 C CA . VAL A 1 83 ? -1.712 0.072 13.375 1.00 80.00 83 VAL A CA 1
ATOM 681 C C . VAL A 1 83 ? -1.812 0.114 11.850 1.00 80.00 83 VAL A C 1
ATOM 683 O O . VAL A 1 83 ? -1.580 1.153 11.248 1.00 80.00 83 VAL A O 1
ATOM 686 N N . TYR A 1 84 ? -2.214 -0.996 11.228 1.00 82.69 84 TYR A N 1
ATOM 687 C CA . TYR A 1 84 ? -2.328 -1.117 9.779 1.00 82.69 84 TYR A CA 1
ATOM 688 C C . TYR A 1 84 ? -3.786 -1.239 9.346 1.00 82.69 84 TYR A C 1
ATOM 690 O O . TYR A 1 84 ? -4.402 -2.298 9.482 1.00 82.69 84 TYR A O 1
ATOM 698 N N . MET A 1 85 ? -4.346 -0.153 8.813 1.00 83.75 85 MET A N 1
ATOM 699 C CA . MET A 1 85 ? -5.740 -0.103 8.352 1.00 83.75 85 MET A CA 1
ATOM 700 C C . MET A 1 85 ? -5.898 0.699 7.049 1.00 83.75 85 MET A C 1
ATOM 702 O O . MET A 1 85 ? -6.704 1.629 6.998 1.00 83.75 85 MET A O 1
ATOM 706 N N . PRO A 1 86 ? -5.198 0.334 5.958 1.00 81.31 86 PRO A N 1
ATOM 707 C CA . PRO A 1 86 ? -5.258 1.080 4.694 1.00 81.31 86 PRO A CA 1
ATOM 708 C C . PRO A 1 86 ? -6.667 1.121 4.076 1.00 81.31 86 PRO A C 1
ATOM 710 O O . PRO A 1 86 ? -6.995 2.027 3.319 1.00 81.31 86 PRO A O 1
ATOM 713 N N . PHE A 1 87 ? -7.521 0.154 4.427 1.00 85.31 87 PHE A N 1
ATOM 714 C CA . PHE A 1 87 ? -8.902 0.030 3.952 1.00 85.31 87 PHE A CA 1
ATOM 715 C C . PHE A 1 87 ? -9.946 0.266 5.056 1.00 85.31 87 PHE A C 1
ATOM 717 O O . PHE A 1 87 ? -11.116 -0.089 4.887 1.00 85.31 87 PHE A O 1
ATOM 724 N N . GLY A 1 88 ? -9.531 0.833 6.192 1.00 82.50 88 GLY A N 1
ATOM 725 C CA . GLY A 1 88 ? -10.366 0.970 7.383 1.00 82.50 88 GLY A CA 1
ATOM 726 C C . GLY A 1 88 ? -10.691 -0.368 8.059 1.00 82.50 88 GLY A C 1
ATOM 727 O O . GLY A 1 88 ? -10.169 -1.426 7.700 1.00 82.50 88 GLY A O 1
ATOM 728 N N . PHE A 1 89 ? -11.571 -0.315 9.058 1.00 84.06 89 PHE A N 1
ATOM 729 C CA . PHE A 1 89 ? -11.997 -1.468 9.852 1.00 84.06 89 PHE A CA 1
ATOM 730 C C . PHE A 1 89 ? -13.499 -1.398 10.172 1.00 84.06 89 PHE A C 1
ATOM 732 O O . PHE A 1 89 ? -14.094 -0.321 10.211 1.00 84.06 89 PHE A O 1
ATOM 739 N N . GLY A 1 90 ? -14.115 -2.556 10.426 1.00 85.69 90 GLY A N 1
ATOM 740 C CA . GLY A 1 90 ? -15.516 -2.656 10.833 1.00 85.69 90 GLY A CA 1
ATOM 741 C C . GLY A 1 90 ? -16.513 -2.515 9.673 1.00 85.69 90 GLY A C 1
ATOM 742 O O . GLY A 1 90 ? -16.146 -2.681 8.512 1.00 85.69 90 GLY A O 1
ATOM 743 N N . PRO A 1 91 ? -17.793 -2.210 9.953 1.00 84.62 91 PRO A N 1
ATOM 744 C CA . PRO A 1 91 ? -18.871 -2.252 8.955 1.00 84.62 91 PRO A CA 1
ATOM 745 C C . PRO A 1 91 ? -18.759 -1.186 7.854 1.00 84.62 91 PRO A C 1
ATOM 747 O O . PRO A 1 91 ? -19.450 -1.270 6.843 1.00 84.62 91 PRO A O 1
ATOM 750 N N . ARG A 1 92 ? -17.911 -0.169 8.048 1.00 84.31 92 ARG A N 1
ATOM 751 C CA . ARG A 1 92 ? -17.650 0.913 7.086 1.00 84.31 92 ARG A CA 1
ATOM 752 C C . ARG A 1 92 ? -16.274 0.795 6.424 1.00 84.31 92 ARG A C 1
ATOM 754 O O . ARG A 1 92 ? -15.798 1.765 5.846 1.00 84.31 92 ARG A O 1
ATOM 761 N N . MET A 1 93 ? -15.636 -0.374 6.511 1.00 87.50 93 MET A N 1
ATOM 762 C CA . MET A 1 93 ? -14.414 -0.649 5.758 1.00 87.50 93 MET A CA 1
ATOM 763 C C . MET A 1 93 ? -14.668 -0.604 4.245 1.00 87.50 93 MET A C 1
ATOM 765 O O . MET A 1 93 ? -15.803 -0.767 3.789 1.00 87.50 93 MET A O 1
ATOM 769 N N . CYS A 1 94 ? -13.605 -0.418 3.461 1.00 88.12 94 CYS A N 1
ATOM 770 C CA . CYS A 1 94 ? -13.691 -0.395 2.004 1.00 88.12 94 CYS A CA 1
ATOM 771 C C . CYS A 1 94 ? -14.371 -1.667 1.476 1.00 88.12 94 CYS A C 1
ATOM 773 O O . CYS A 1 94 ? -13.841 -2.774 1.607 1.00 88.12 94 CYS A O 1
ATOM 775 N N . ILE A 1 95 ? -15.527 -1.494 0.829 1.00 93.44 95 ILE A N 1
ATOM 776 C CA . ILE A 1 95 ? -16.291 -2.588 0.217 1.00 93.44 95 ILE A CA 1
ATOM 777 C C . ILE A 1 95 ? -15.486 -3.303 -0.878 1.00 93.44 95 ILE A C 1
ATOM 779 O O . ILE A 1 95 ? -15.610 -4.513 -1.058 1.00 93.44 95 ILE A O 1
ATOM 783 N N . GLY A 1 96 ? -14.606 -2.564 -1.559 1.00 92.31 96 GLY A N 1
ATOM 784 C CA . GLY A 1 96 ? -13.755 -3.066 -2.633 1.00 92.31 96 GLY A CA 1
ATOM 785 C C . GLY A 1 96 ? -12.512 -3.817 -2.165 1.00 92.31 96 GLY A C 1
ATOM 786 O O . GLY A 1 96 ? -11.821 -4.371 -3.012 1.00 92.31 96 GLY A O 1
ATOM 787 N N . LYS A 1 97 ? -12.217 -3.887 -0.855 1.00 89.94 97 LYS A N 1
ATOM 788 C CA . LYS A 1 97 ? -10.961 -4.475 -0.351 1.00 89.94 97 LYS A CA 1
ATOM 789 C C . LYS A 1 97 ? -10.687 -5.860 -0.943 1.00 89.94 97 LYS A C 1
ATOM 791 O O . LYS A 1 97 ? -9.597 -6.116 -1.431 1.00 89.94 97 LYS A O 1
ATOM 796 N N . ARG A 1 98 ? -11.685 -6.748 -0.915 1.00 91.56 98 ARG A N 1
ATOM 797 C CA . ARG A 1 98 ? -11.529 -8.131 -1.398 1.00 91.56 98 ARG A CA 1
ATOM 798 C C . ARG A 1 98 ? -11.290 -8.206 -2.905 1.00 91.56 98 ARG A C 1
ATOM 800 O O . ARG A 1 98 ? -10.566 -9.085 -3.351 1.00 91.56 98 ARG A O 1
ATOM 807 N N . ILE A 1 99 ? -11.911 -7.306 -3.663 1.00 95.06 99 ILE A N 1
ATOM 808 C CA . ILE A 1 99 ? -11.753 -7.237 -5.118 1.00 95.06 99 ILE A CA 1
ATOM 809 C C . ILE A 1 99 ? -10.339 -6.752 -5.438 1.00 95.06 99 ILE A C 1
ATOM 811 O O . ILE A 1 99 ? -9.617 -7.422 -6.165 1.00 95.06 99 ILE A O 1
ATOM 815 N N . VAL A 1 100 ? -9.917 -5.654 -4.808 1.00 92.25 100 VAL A N 1
ATOM 816 C CA . VAL A 1 100 ? -8.587 -5.063 -4.996 1.00 92.25 100 VAL A CA 1
ATOM 817 C C . VAL A 1 100 ? -7.475 -6.028 -4.588 1.00 92.25 100 VAL A C 1
ATOM 819 O O . VAL A 1 100 ? -6.498 -6.150 -5.318 1.00 92.25 100 VAL A O 1
ATOM 822 N N . ASP A 1 101 ? -7.620 -6.747 -3.469 1.00 90.56 101 ASP A N 1
ATOM 823 C CA . ASP A 1 101 ? -6.633 -7.750 -3.049 1.00 90.56 101 ASP A CA 1
ATOM 824 C C . ASP A 1 101 ? -6.421 -8.805 -4.154 1.00 90.56 101 ASP A C 1
ATOM 826 O O . ASP A 1 101 ? -5.286 -9.072 -4.546 1.00 90.56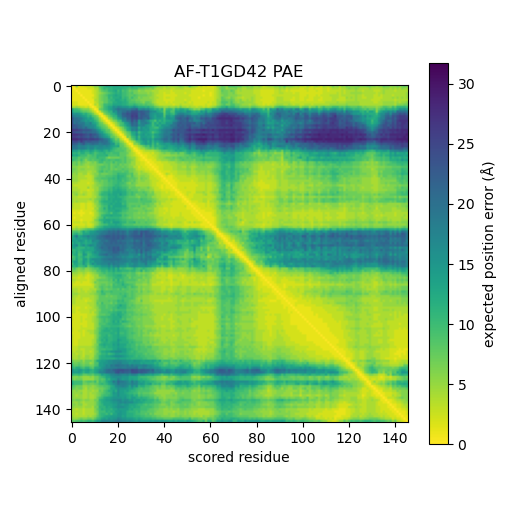 101 ASP A O 1
ATOM 830 N N . LEU A 1 102 ? -7.507 -9.350 -4.716 1.00 94.69 102 LEU A N 1
ATOM 831 C CA . LEU A 1 102 ? -7.438 -10.361 -5.776 1.00 94.69 102 LEU A CA 1
ATOM 832 C C . LEU A 1 102 ? -6.889 -9.799 -7.092 1.00 94.69 102 LEU A C 1
ATOM 834 O O . LEU A 1 102 ? -6.043 -10.428 -7.728 1.00 94.69 102 LEU A O 1
ATOM 838 N N . GLU A 1 103 ? -7.362 -8.627 -7.515 1.00 96.06 103 GLU A N 1
ATOM 839 C CA . GLU A 1 103 ? -6.913 -7.987 -8.753 1.00 96.06 103 GLU A CA 1
ATOM 840 C C . GLU A 1 103 ? -5.422 -7.650 -8.705 1.00 96.06 103 GLU A C 1
ATOM 842 O O . GLU A 1 103 ? -4.702 -7.922 -9.669 1.00 96.06 103 GLU A O 1
ATOM 847 N N . LEU A 1 104 ? -4.936 -7.120 -7.578 1.00 94.06 104 LEU A N 1
ATOM 848 C CA . LEU A 1 104 ? -3.521 -6.815 -7.395 1.00 94.06 104 LEU A CA 1
ATOM 849 C C . LEU A 1 104 ? -2.674 -8.086 -7.347 1.00 94.06 104 LEU A C 1
ATOM 851 O O . LEU A 1 104 ? -1.630 -8.136 -7.995 1.00 94.06 104 LEU A O 1
ATOM 855 N N . GLU A 1 105 ? -3.107 -9.127 -6.633 1.00 93.00 105 GLU A N 1
ATOM 856 C CA . GLU A 1 105 ? -2.371 -10.394 -6.575 1.00 93.00 105 GLU A CA 1
ATOM 857 C C . GLU A 1 105 ? -2.238 -11.039 -7.960 1.00 93.00 105 GLU A C 1
ATOM 859 O O . GLU A 1 105 ? -1.134 -11.410 -8.375 1.00 93.00 105 GLU A O 1
ATOM 864 N N . ILE A 1 106 ? -3.338 -11.129 -8.711 1.00 95.94 106 ILE A N 1
ATOM 865 C CA . ILE A 1 106 ? -3.348 -11.715 -10.056 1.00 95.94 106 ILE A CA 1
ATOM 866 C C . ILE A 1 106 ? -2.572 -10.835 -11.041 1.00 95.94 106 ILE A C 1
ATOM 868 O O . ILE A 1 106 ? -1.752 -11.351 -11.805 1.00 95.94 106 ILE A O 1
ATOM 872 N N . GLY A 1 107 ? -2.812 -9.522 -11.034 1.00 95.62 107 GLY A N 1
ATOM 873 C CA . GLY A 1 107 ? -2.170 -8.570 -11.937 1.00 95.62 107 GLY A CA 1
ATOM 874 C C . GLY A 1 107 ? -0.657 -8.548 -11.757 1.00 95.62 107 GLY A C 1
ATOM 875 O O . GLY A 1 107 ? 0.080 -8.763 -12.719 1.00 95.62 107 GLY A O 1
ATOM 876 N N . LEU A 1 108 ? -0.185 -8.393 -10.516 1.00 93.69 108 LEU A N 1
ATOM 877 C CA . LEU A 1 108 ? 1.246 -8.395 -10.209 1.00 93.69 108 LEU A CA 1
ATOM 878 C C . LEU A 1 108 ? 1.889 -9.735 -10.563 1.00 93.69 108 LEU A C 1
ATOM 880 O O . LEU A 1 108 ? 2.943 -9.751 -11.190 1.00 93.69 108 LEU A O 1
ATOM 884 N N . THR A 1 109 ? 1.242 -10.858 -10.239 1.00 94.75 109 THR A N 1
ATOM 885 C CA . THR A 1 109 ? 1.771 -12.187 -10.584 1.00 94.75 109 THR A CA 1
ATOM 886 C C . THR A 1 109 ? 1.926 -12.357 -12.092 1.00 94.75 109 THR A C 1
ATOM 888 O O . THR A 1 109 ? 2.932 -12.895 -12.548 1.00 94.75 109 THR A O 1
ATOM 891 N N . LYS A 1 110 ? 0.954 -11.899 -12.888 1.00 95.38 110 LYS A N 1
ATOM 892 C CA . LYS A 1 110 ? 1.039 -11.968 -14.352 1.00 95.38 110 LYS A CA 1
ATOM 893 C C . LYS A 1 110 ? 2.176 -11.110 -14.889 1.00 95.38 110 LYS A C 1
ATOM 895 O O . LYS A 1 110 ? 2.942 -11.605 -15.708 1.00 95.38 110 LYS A O 1
ATOM 900 N N . ILE A 1 111 ? 2.306 -9.870 -14.421 1.00 95.00 111 ILE A N 1
ATOM 901 C CA . ILE A 1 111 ? 3.354 -8.962 -14.898 1.00 95.00 111 ILE A CA 1
ATOM 902 C C . ILE A 1 111 ? 4.735 -9.520 -14.536 1.00 95.00 111 ILE A C 1
ATOM 904 O O . ILE A 1 111 ? 5.572 -9.680 -15.415 1.00 95.00 111 ILE A O 1
ATOM 908 N N . LEU A 1 112 ? 4.946 -9.900 -13.272 1.00 93.31 112 LEU A N 1
ATOM 909 C CA . LEU A 1 112 ? 6.237 -10.392 -12.776 1.00 93.31 112 LEU A CA 1
ATOM 910 C C . LEU A 1 112 ? 6.676 -11.727 -13.395 1.00 93.31 112 LEU A C 1
ATOM 912 O O . LEU A 1 112 ? 7.860 -12.042 -13.367 1.00 93.31 112 LEU A O 1
ATOM 916 N N . ARG A 1 113 ? 5.743 -12.528 -13.928 1.00 95.00 113 ARG A N 1
ATOM 917 C CA . ARG A 1 113 ? 6.058 -13.795 -14.611 1.00 95.00 113 ARG A CA 1
ATOM 918 C C . ARG A 1 113 ? 6.513 -13.627 -16.055 1.00 95.00 113 ARG A C 1
ATOM 920 O O . ARG A 1 113 ? 7.186 -14.520 -16.549 1.00 95.00 113 ARG A O 1
ATOM 927 N N . HIS A 1 114 ? 6.116 -12.546 -16.721 1.00 95.62 114 HIS A N 1
ATOM 928 C CA . HIS A 1 114 ? 6.394 -12.345 -18.148 1.00 95.62 114 HIS A CA 1
AT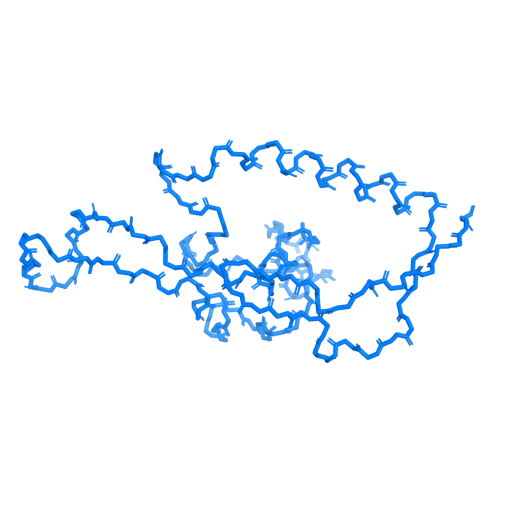OM 929 C C . HIS A 1 114 ? 7.390 -11.217 -18.400 1.00 95.62 114 HIS A C 1
ATOM 931 O O . HIS A 1 114 ? 8.046 -11.223 -19.431 1.00 95.62 114 HIS A O 1
ATOM 937 N N . TYR A 1 115 ? 7.515 -10.265 -17.471 1.00 96.88 115 TYR A N 1
ATOM 938 C CA . TYR A 1 115 ? 8.301 -9.059 -17.678 1.00 96.88 115 TYR A CA 1
ATOM 939 C C . TYR A 1 115 ? 9.259 -8.786 -16.523 1.00 96.88 115 TYR A C 1
ATOM 941 O O . TYR A 1 115 ? 8.884 -8.788 -15.348 1.00 96.88 115 TYR A O 1
ATOM 949 N N . LYS A 1 116 ? 10.485 -8.409 -16.875 1.00 94.81 116 LYS A N 1
ATOM 950 C CA . LYS A 1 116 ? 11.380 -7.627 -16.031 1.00 94.81 116 LYS A CA 1
ATOM 951 C C . LYS A 1 116 ? 10.992 -6.150 -16.133 1.00 94.81 116 LYS A C 1
ATOM 953 O O . LYS A 1 116 ? 10.936 -5.593 -17.230 1.00 94.81 116 LYS A O 1
ATOM 958 N N . ILE A 1 117 ? 10.743 -5.516 -14.988 1.00 93.75 117 ILE A N 1
ATOM 959 C CA . ILE A 1 117 ? 10.321 -4.112 -14.890 1.00 93.75 117 ILE A CA 1
ATOM 960 C C . ILE A 1 117 ? 11.482 -3.266 -14.366 1.00 93.75 117 ILE A C 1
ATOM 962 O O . ILE A 1 117 ? 12.080 -3.600 -13.345 1.00 93.75 117 ILE A O 1
ATOM 966 N N . GLU A 1 118 ? 11.776 -2.154 -15.035 1.00 92.81 118 GLU A N 1
ATOM 967 C CA . GLU A 1 118 ? 12.799 -1.187 -14.629 1.00 92.81 118 GLU A CA 1
ATOM 968 C C . GLU A 1 118 ? 12.197 0.228 -14.578 1.00 92.81 118 GLU A C 1
ATOM 970 O O . GLU A 1 118 ? 11.393 0.612 -15.434 1.00 92.81 118 GLU A O 1
ATOM 975 N N . TYR A 1 119 ? 12.592 1.017 -13.576 1.00 89.56 119 TYR A N 1
ATOM 976 C CA . TYR A 1 119 ? 12.233 2.431 -13.451 1.00 89.56 119 TYR A CA 1
ATOM 977 C C . TYR A 1 119 ? 13.513 3.258 -13.326 1.00 89.56 119 TYR A C 1
ATOM 979 O O . TYR A 1 119 ? 14.225 3.159 -12.332 1.00 89.56 119 TYR A O 1
ATOM 987 N N . ASN A 1 120 ? 13.813 4.049 -14.358 1.00 86.81 120 ASN A N 1
ATOM 988 C CA . ASN A 1 120 ? 15.107 4.729 -14.522 1.00 86.81 120 ASN A CA 1
ATOM 989 C C . ASN A 1 120 ? 15.047 6.232 -14.195 1.00 86.81 120 ASN A C 1
ATOM 991 O O . ASN A 1 120 ? 15.895 6.998 -14.646 1.00 86.81 120 ASN A O 1
ATOM 995 N N . TYR A 1 121 ? 14.021 6.666 -13.464 1.00 83.69 121 TYR A N 1
ATOM 996 C CA . TYR A 1 121 ? 13.788 8.068 -13.122 1.00 83.69 121 TYR A CA 1
ATOM 997 C C . TYR A 1 121 ? 13.879 8.259 -11.605 1.00 83.69 121 TYR A C 1
ATOM 999 O O . TYR A 1 121 ? 13.646 7.300 -10.863 1.00 83.69 121 TYR A O 1
ATOM 1007 N N . PRO A 1 122 ? 14.218 9.468 -11.124 1.00 79.19 122 PRO A N 1
ATOM 1008 C CA . PRO A 1 122 ? 14.268 9.733 -9.694 1.00 79.19 122 PRO A CA 1
ATOM 1009 C C . PRO A 1 122 ? 12.906 9.428 -9.042 1.00 79.19 122 PRO A C 1
ATOM 1011 O O . PRO A 1 122 ? 11.862 9.772 -9.606 1.00 79.19 122 PRO A O 1
ATOM 1014 N N . PRO A 1 123 ? 12.894 8.751 -7.880 1.00 69.50 123 PRO A N 1
ATOM 1015 C CA . PRO A 1 123 ? 11.664 8.423 -7.158 1.00 69.50 123 PRO A CA 1
ATOM 1016 C C . PRO A 1 123 ? 11.084 9.634 -6.410 1.00 69.50 123 PRO A C 1
ATOM 1018 O O . PRO A 1 123 ? 9.921 9.621 -6.003 1.00 69.50 123 PRO A O 1
ATOM 1021 N N . GLU A 1 124 ? 11.890 10.677 -6.226 1.00 65.88 124 GLU A N 1
ATOM 1022 C CA . GLU A 1 124 ? 11.519 11.919 -5.561 1.00 65.88 124 GLU A CA 1
ATOM 1023 C C . GLU A 1 124 ? 10.528 12.702 -6.439 1.00 65.88 124 GLU A C 1
ATOM 1025 O O . GLU A 1 124 ? 10.710 12.839 -7.645 1.00 65.88 124 GLU A O 1
ATOM 1030 N N . GLU A 1 125 ? 9.437 13.175 -5.829 1.00 63.69 125 GLU A N 1
ATOM 1031 C CA . GLU A 1 125 ? 8.370 13.977 -6.459 1.00 63.69 125 GLU A CA 1
ATOM 1032 C C . GLU A 1 125 ? 7.441 13.284 -7.466 1.00 63.69 125 GLU A C 1
ATOM 1034 O O . GLU A 1 125 ? 6.583 13.942 -8.060 1.00 63.69 125 GLU A O 1
ATOM 1039 N N . VAL A 1 126 ? 7.524 11.963 -7.614 1.00 73.06 126 VAL A N 1
ATOM 1040 C CA . VAL A 1 126 ? 6.704 11.216 -8.583 1.00 73.06 126 VAL A CA 1
ATOM 1041 C C . VAL A 1 126 ? 5.202 11.325 -8.296 1.00 73.06 126 VAL A C 1
ATOM 1043 O O . VAL A 1 126 ? 4.394 11.330 -9.225 1.00 73.06 126 VAL A O 1
ATOM 1046 N N . PHE A 1 127 ? 4.820 11.461 -7.025 1.00 78.88 127 PHE A N 1
ATOM 1047 C CA . PHE A 1 127 ? 3.427 11.504 -6.587 1.00 78.88 127 PHE A CA 1
ATOM 1048 C C . PHE A 1 127 ? 3.068 12.845 -5.939 1.00 78.88 127 PHE A C 1
ATOM 1050 O O . PHE A 1 127 ? 3.867 13.455 -5.227 1.00 78.88 127 PHE A O 1
ATOM 1057 N N . THR A 1 128 ? 1.842 13.301 -6.183 1.00 78.94 128 THR A N 1
ATOM 1058 C CA . THR A 1 128 ? 1.174 14.365 -5.436 1.00 78.94 128 THR A CA 1
ATOM 1059 C C . THR A 1 128 ? 0.003 13.781 -4.664 1.00 78.94 128 THR A C 1
ATOM 1061 O O . THR A 1 128 ? -0.651 12.837 -5.117 1.00 78.94 128 THR A O 1
ATOM 1064 N N . SER A 1 129 ? -0.263 14.353 -3.496 1.00 71.44 129 SER A N 1
ATOM 1065 C CA . SER A 1 129 ? -1.365 13.934 -2.645 1.00 71.44 129 SER A CA 1
ATOM 1066 C C . SER A 1 129 ? -2.413 15.025 -2.602 1.00 71.44 129 SER A C 1
ATOM 1068 O O . SER A 1 129 ? -2.129 16.132 -2.154 1.00 71.44 129 SER A O 1
ATOM 1070 N N . TYR A 1 130 ? -3.615 14.679 -3.048 1.00 68.00 130 TYR A N 1
ATOM 1071 C CA . TYR A 1 130 ? -4.839 15.390 -2.695 1.00 68.00 130 TYR A CA 1
ATOM 1072 C C . TYR A 1 130 ? -5.649 14.441 -1.805 1.00 68.00 130 TYR A C 1
ATOM 1074 O O . TYR A 1 130 ? -5.205 14.127 -0.710 1.00 68.00 130 TYR A O 1
ATOM 1082 N N . LEU A 1 131 ? -6.751 13.875 -2.304 1.00 67.62 131 LEU A N 1
ATOM 1083 C CA . LEU A 1 131 ? -7.519 12.843 -1.589 1.00 67.62 131 LEU A CA 1
ATOM 1084 C C . LEU A 1 131 ? -6.892 11.443 -1.675 1.00 67.62 131 LEU A C 1
ATOM 1086 O O . LEU A 1 131 ? -7.089 10.608 -0.799 1.00 67.62 131 LEU A O 1
ATOM 1090 N N . ILE A 1 132 ? -6.166 11.182 -2.760 1.00 73.75 132 ILE A N 1
ATOM 1091 C CA . ILE A 1 132 ? -5.405 9.956 -3.005 1.00 73.75 132 ILE A CA 1
ATOM 1092 C C . ILE A 1 132 ? -4.060 10.340 -3.622 1.00 73.75 132 ILE A C 1
ATOM 1094 O O . ILE A 1 132 ? -3.932 11.399 -4.248 1.00 73.75 132 ILE A O 1
ATOM 1098 N N . ASN A 1 133 ? -3.060 9.473 -3.470 1.00 77.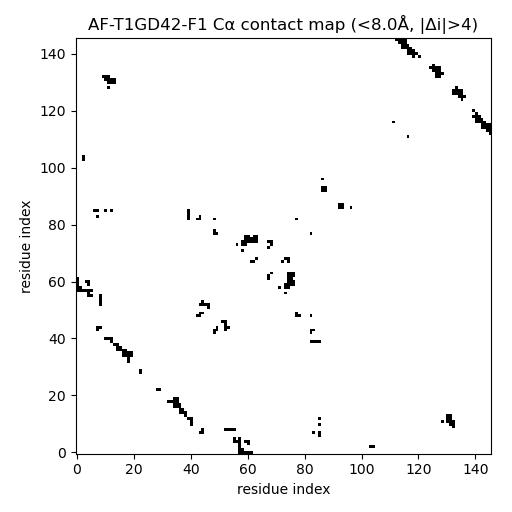69 133 ASN A N 1
ATOM 1099 C CA . ASN A 1 133 ? -1.781 9.659 -4.143 1.00 77.69 133 ASN A CA 1
ATOM 1100 C C . ASN A 1 133 ? -1.947 9.437 -5.647 1.00 77.69 133 ASN A C 1
ATOM 1102 O O . ASN A 1 133 ? -2.390 8.379 -6.091 1.00 77.69 133 ASN A O 1
ATOM 1106 N N . THR A 1 134 ? -1.578 10.448 -6.427 1.00 81.69 134 THR A N 1
ATOM 1107 C CA . THR A 1 134 ? -1.647 10.432 -7.890 1.00 81.69 134 THR A CA 1
ATOM 1108 C C . THR A 1 134 ? -0.294 10.804 -8.474 1.00 81.69 134 THR A C 1
ATOM 1110 O O . THR A 1 134 ? 0.412 11.636 -7.902 1.00 81.69 134 THR A O 1
ATOM 1113 N N . PRO A 1 135 ? 0.125 10.180 -9.581 1.00 85.19 135 PRO A N 1
ATOM 1114 C CA . PRO A 1 135 ? 1.390 10.526 -10.204 1.00 85.19 135 PRO A CA 1
ATOM 1115 C C . PRO A 1 135 ? 1.319 11.945 -10.791 1.00 85.19 135 PRO A C 1
ATOM 1117 O O . PRO A 1 135 ? 0.353 12.288 -11.470 1.00 85.19 135 PRO A O 1
ATOM 1120 N N . LYS A 1 136 ? 2.344 12.774 -10.555 1.00 85.62 136 LYS A N 1
ATOM 1121 C CA . LYS A 1 136 ? 2.443 14.130 -11.133 1.00 85.62 136 LYS A CA 1
ATOM 1122 C C . LYS A 1 136 ? 2.714 14.108 -12.638 1.00 85.62 136 LYS A C 1
ATOM 1124 O O . LYS A 1 136 ? 2.413 15.069 -13.339 1.00 85.62 136 LYS A O 1
ATOM 1129 N N . ALA A 1 137 ? 3.317 13.026 -13.120 1.00 83.75 137 ALA A N 1
ATOM 1130 C CA . ALA A 1 137 ? 3.702 12.832 -14.508 1.00 83.75 137 ALA A CA 1
ATOM 1131 C C . ALA A 1 137 ? 3.534 11.356 -14.910 1.00 83.75 137 ALA A C 1
ATOM 1133 O O . ALA A 1 137 ? 3.532 10.483 -14.039 1.00 83.75 137 ALA A O 1
ATOM 1134 N N . PRO A 1 138 ? 3.420 11.045 -16.214 1.00 85.31 138 PRO A N 1
ATOM 1135 C CA . PRO A 1 138 ? 3.356 9.666 -16.686 1.00 85.31 138 PRO A CA 1
ATOM 1136 C C . PRO A 1 138 ? 4.551 8.831 -16.204 1.00 85.31 138 PRO A C 1
ATOM 1138 O O . PRO A 1 138 ? 5.706 9.201 -16.429 1.00 85.31 138 PRO A O 1
ATOM 1141 N N . LEU A 1 139 ? 4.272 7.683 -15.581 1.00 88.62 139 LEU A N 1
ATOM 1142 C CA . LEU A 1 139 ? 5.300 6.755 -15.114 1.00 88.62 139 LEU A CA 1
ATOM 1143 C C . LEU A 1 139 ? 5.861 5.963 -16.297 1.00 88.62 139 LEU A C 1
ATOM 1145 O O . LEU A 1 139 ? 5.195 5.098 -16.864 1.00 88.62 139 LEU A O 1
ATOM 1149 N N . LYS A 1 140 ? 7.101 6.263 -16.674 1.00 89.38 140 LYS A N 1
ATOM 1150 C CA . LYS A 1 140 ? 7.789 5.627 -17.802 1.00 89.38 140 LYS A CA 1
ATOM 1151 C C . LYS A 1 140 ? 8.531 4.371 -17.344 1.00 89.38 140 LYS A C 1
ATOM 1153 O O . LYS A 1 140 ? 9.754 4.371 -17.214 1.00 89.38 140 LYS A O 1
ATOM 1158 N N . PHE A 1 141 ? 7.780 3.307 -17.072 1.00 91.69 141 PHE A N 1
ATOM 1159 C CA . PHE A 1 141 ? 8.356 1.989 -16.802 1.00 91.69 141 PHE A CA 1
ATOM 1160 C C . PHE A 1 141 ? 8.880 1.352 -18.087 1.00 91.69 141 PHE A C 1
ATOM 1162 O O . PHE A 1 141 ? 8.246 1.431 -19.140 1.00 91.69 141 PHE A O 1
ATOM 1169 N N . LYS A 1 142 ? 10.025 0.681 -17.988 1.00 93.81 142 LYS A N 1
ATOM 1170 C CA . LYS A 1 142 ? 10.557 -0.166 -19.051 1.00 93.81 142 LYS A CA 1
ATOM 1171 C C . LYS A 1 142 ? 10.220 -1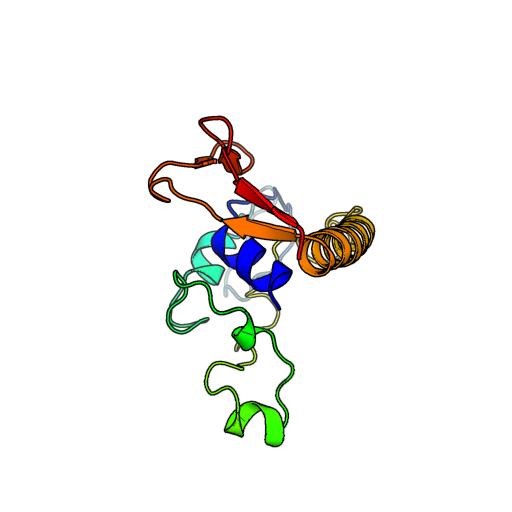.617 -18.729 1.00 93.81 142 LYS A C 1
ATOM 1173 O O . LYS A 1 142 ? 10.610 -2.119 -17.678 1.00 93.81 142 LYS A O 1
ATOM 1178 N N . PHE A 1 143 ? 9.519 -2.274 -19.645 1.00 95.56 143 PHE A N 1
ATOM 1179 C CA . PHE A 1 143 ? 9.209 -3.699 -19.579 1.00 95.56 143 PHE A CA 1
ATOM 1180 C C . PHE A 1 143 ? 10.106 -4.440 -20.567 1.00 95.56 143 PHE A C 1
ATOM 1182 O O . PHE A 1 143 ? 10.249 -4.015 -21.710 1.00 95.56 143 PHE A O 1
ATOM 1189 N N . THR A 1 144 ? 10.740 -5.514 -20.112 1.00 96.25 144 THR A N 1
ATOM 1190 C CA . THR A 1 144 ? 11.546 -6.416 -20.945 1.00 96.25 144 THR A CA 1
ATOM 1191 C C . THR A 1 144 ? 11.008 -7.823 -20.745 1.00 96.25 144 THR A C 1
ATOM 1193 O O . THR A 1 144 ? 10.860 -8.219 -19.592 1.00 96.25 144 THR A O 1
ATOM 1196 N N . ASP A 1 145 ? 10.692 -8.548 -21.816 1.00 94.50 145 ASP A N 1
ATOM 1197 C CA . ASP A 1 145 ? 10.236 -9.940 -21.709 1.00 94.50 145 ASP A CA 1
ATOM 1198 C C . ASP A 1 145 ? 11.292 -10.804 -20.993 1.00 94.50 145 ASP A C 1
ATOM 1200 O O . ASP A 1 145 ? 12.498 -10.578 -21.159 1.00 94.50 145 ASP A O 1
ATOM 1204 N N . LEU A 1 146 ? 10.830 -11.734 -20.153 1.00 87.94 146 LEU A N 1
ATOM 1205 C CA . LEU A 1 146 ? 11.669 -12.712 -19.445 1.00 87.94 146 LEU A CA 1
ATOM 1206 C C . LEU A 1 146 ? 12.025 -13.919 -20.316 1.00 87.94 146 LEU A C 1
ATOM 1208 O O . LEU A 1 146 ? 11.155 -14.376 -21.090 1.00 87.94 146 LEU A O 1
#

Foldseek 3Di:
DQVQLCLLQFDPQPDDFDPDPPPDPPPDDDDRPDTDGDPLNVLQQDCLQAPVSNDRDPLCCDDDDPVSCVVPVNPDDGPDPSSRQSQHDDPNGNPCPVVCVVCCVVVVVVLVQFWDKDQDDDPPQQWDDDNGTDGPDDRDIDTDTD

InterPro domains:
  IPR001128 Cytochrome P450 [PF00067] (29-140)
  IPR002401 Cytochrome P450, E-class, group I [PR00463] (39-63)
  IPR002401 Cytochrome P450, E-class, group I [PR00463] (84-94)
  IPR002401 Cytochrome P450, E-class, group I [PR00463] (94-117)
  IPR017972 Cytochrome P450, conserved site [PS00086] (87-96)
  IPR036396 Cytochrome P450 superfamily [G3DSA:1.10.630.10] (18-146)
  IPR036396 Cytochrome P450 superfamily [SSF48264] (29-144)
  IPR050479 Cytochrome P450, families 11 and 27 [PTHR24279] (30-145)

Mean predicted aligned error: 8.88 Å

Sequence (146 aa):
SLISDSLNLSTKTEIFNISLKIQICLKEKIPKGTDIFMNTEEIMKESKNYPEPLRFIPERWLRENNEIKSKCPHARKSEHPFVYMPFGFGPRMCIGKRIVDLELEIGLTKILRHYKIEYNYPPEEVFTSYLINTPKAPLKFKFTDL

pLDDT: mean 77.32, std 14.87, range [36.75, 96.88]

Solvent-accessible surface area (backbone atoms only — not comparable to full-atom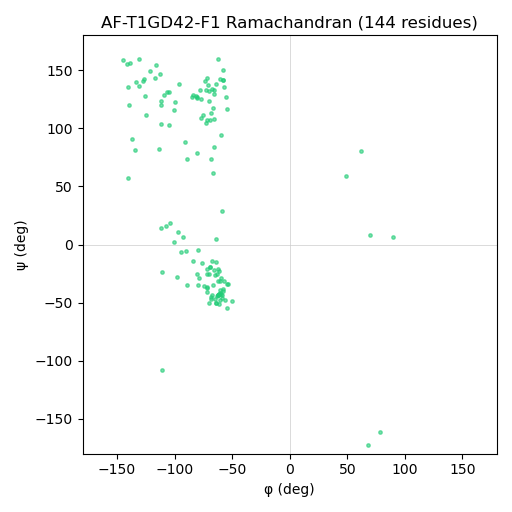 values): 9203 Å² total; per-residue (Å²): 67,62,70,60,36,51,46,58,70,58,47,51,70,73,68,66,85,41,80,56,90,66,81,53,94,53,100,59,87,79,65,90,90,58,80,49,74,72,68,53,49,59,49,41,52,29,56,91,57,31,78,66,35,89,55,92,52,33,56,29,66,42,79,83,42,80,69,46,47,77,75,35,84,60,37,49,82,59,90,48,85,81,44,73,50,95,51,58,69,73,99,79,27,52,85,56,50,70,56,51,54,51,51,49,54,53,50,52,53,55,47,65,70,46,32,49,78,46,73,91,65,77,78,74,76,43,59,44,74,73,77,50,69,40,66,72,58,86,81,74,66,46,76,40,79,110

Organism: Megaselia scalaris (NCBI:txid36166)